Protein AF-A0A0C2GZW9-F1 (afdb_monomer_lite)

Radius of gyration: 16.88 Å; chains: 1; bounding box: 34×32×60 Å

Secondary structure (DSSP, 8-state):
---SPEEEEEEEE-S-SSS--HHHHHHHHHHHHHHHH-TTSEEEEEE--TTS-HHHHHHHHHHHH-----STTEEEEE-GGGGGG-GGG-SS-HHHHHHHHHHHHHHHHHHH--EEEEEE--------SSS--------

pLDDT: mean 80.5, std 19.0, range [27.45, 95.81]

Organism: NCBI:txid51022

Foldseek 3Di:
DQPDADPLEAEEEDQPCQPLDPLNLVVLVVQLVCCVVPVVGAYEYEYQPPVDDPVRSQVSNCVRNVRHHDPPRYYYDHFPLLVQLDQVVDPPPSVVSNVVSVVVRVVSVCVRHNYPHYHYSDDPPDPPDDPPPPPPPDD

InterPro domains:
  IPR031814 ALG11 mannosyltransferase, N-terminal [PF15924] (8-121)
  IPR038013 ALG11 mannosyltransferase [PTHR45919] (5-121)

Sequence (139 aa):
MALGRKQNVLAFFHPYCNAGGGGERVLWCALRTMQHKYPHLQYVIYSGDYEATKEQILLKAKQRFGITIDPRNVRFVFLRLRRLVEADIYPRFTLVAQTLGGLVLGFEALLKLNPSIFIDSGLPEAKWQPMFTTRLSLV

Structure (mmCIF, N/CA/C/O backbone):
data_AF-A0A0C2GZW9-F1
#
_entry.id   AF-A0A0C2GZW9-F1
#
loop_
_atom_site.group_PDB
_atom_site.id
_atom_site.type_symbol
_atom_site.label_atom_id
_atom_site.label_alt_id
_atom_site.label_comp_id
_atom_site.label_asym_id
_atom_site.label_entity_id
_atom_site.label_seq_id
_atom_site.pdbx_PDB_ins_code
_atom_site.Cartn_x
_atom_site.Cartn_y
_atom_site.Cartn_z
_atom_site.occupancy
_atom_site.B_iso_or_equiv
_atom_site.auth_seq_id
_atom_site.auth_comp_id
_atom_site.auth_asym_id
_atom_site.auth_atom_id
_atom_site.pdbx_PDB_model_num
ATOM 1 N N . MET A 1 1 ? 11.051 -12.174 12.699 1.00 44.56 1 MET A N 1
ATOM 2 C CA . MET A 1 1 ? 10.378 -13.480 12.539 1.00 44.56 1 MET A CA 1
ATOM 3 C C . MET A 1 1 ? 8.917 -13.316 12.957 1.00 44.56 1 MET A C 1
ATOM 5 O O . MET A 1 1 ? 8.644 -13.276 14.150 1.00 44.56 1 MET A O 1
ATOM 9 N N . ALA A 1 2 ? 7.977 -13.133 12.024 1.00 55.59 2 ALA A N 1
ATOM 10 C CA . ALA A 1 2 ? 6.546 -13.156 12.351 1.00 55.59 2 ALA A CA 1
ATOM 11 C C . ALA A 1 2 ? 6.021 -14.602 12.292 1.00 55.59 2 ALA A C 1
ATOM 13 O O . ALA A 1 2 ? 5.360 -14.994 11.339 1.00 55.59 2 ALA A O 1
ATOM 14 N N . LEU A 1 3 ? 6.351 -15.415 13.302 1.00 59.41 3 LEU A N 1
ATOM 15 C CA . LEU A 1 3 ? 5.988 -16.842 13.344 1.00 59.41 3 LEU A CA 1
ATOM 16 C C . LEU A 1 3 ? 4.537 -17.128 13.777 1.00 59.41 3 LEU A C 1
ATOM 18 O O . LEU A 1 3 ? 4.130 -18.282 13.800 1.00 59.41 3 LEU A O 1
ATOM 22 N N . GLY A 1 4 ? 3.749 -16.102 14.117 1.00 72.25 4 GLY A N 1
ATOM 23 C CA . GLY A 1 4 ? 2.372 -16.261 14.593 1.00 72.25 4 GLY A CA 1
ATOM 24 C C . GLY A 1 4 ? 1.384 -15.398 13.816 1.00 72.25 4 GLY A C 1
ATOM 25 O O . GLY A 1 4 ? 1.611 -14.195 13.655 1.00 72.25 4 GLY A O 1
ATOM 26 N N . ARG A 1 5 ? 0.279 -16.009 13.369 1.00 77.88 5 ARG A N 1
ATOM 27 C CA . ARG A 1 5 ? -0.858 -15.314 12.748 1.00 77.88 5 ARG A CA 1
ATOM 28 C C . ARG A 1 5 ? -1.427 -14.292 13.731 1.00 77.88 5 ARG A C 1
ATOM 30 O O . ARG A 1 5 ? -1.749 -14.623 14.871 1.00 77.88 5 ARG A O 1
ATOM 37 N N . LYS A 1 6 ? -1.537 -13.034 13.308 1.00 84.50 6 LYS A N 1
ATOM 38 C CA . LYS A 1 6 ? -2.122 -11.962 14.121 1.00 84.50 6 LYS A CA 1
ATOM 39 C C . LYS A 1 6 ? -3.636 -11.942 13.946 1.00 84.50 6 LYS A C 1
ATOM 41 O O . LYS A 1 6 ? -4.114 -11.730 12.833 1.00 84.50 6 LYS A O 1
ATOM 46 N N . GLN A 1 7 ? -4.375 -12.120 15.039 1.00 87.25 7 GLN A N 1
ATOM 47 C CA . GLN A 1 7 ? -5.840 -12.043 15.050 1.00 87.25 7 GLN A CA 1
ATOM 48 C C . GLN A 1 7 ? -6.318 -10.609 14.801 1.00 87.25 7 GLN A C 1
ATOM 50 O O . GLN A 1 7 ? -5.654 -9.658 15.210 1.00 87.25 7 GLN A O 1
ATOM 55 N N . ASN A 1 8 ? -7.469 -10.459 14.139 1.00 90.25 8 ASN A N 1
ATOM 56 C CA . ASN A 1 8 ? -8.106 -9.167 13.845 1.00 90.25 8 ASN A CA 1
ATOM 57 C C . ASN A 1 8 ? -7.252 -8.198 13.007 1.00 90.25 8 ASN A C 1
ATOM 59 O O . ASN A 1 8 ? -7.488 -6.991 13.023 1.00 90.25 8 ASN A O 1
ATOM 63 N N . VAL A 1 9 ? -6.264 -8.717 12.270 1.00 92.69 9 VAL A N 1
ATOM 64 C CA . VAL A 1 9 ? -5.433 -7.931 11.353 1.00 92.69 9 VAL A CA 1
ATOM 65 C C . VAL A 1 9 ? -5.792 -8.272 9.914 1.00 92.69 9 VAL A C 1
ATOM 67 O O . VAL A 1 9 ? -5.662 -9.426 9.499 1.00 92.69 9 VAL A O 1
ATOM 70 N N . LEU A 1 10 ? -6.191 -7.259 9.152 1.00 93.75 10 LEU A N 1
ATOM 71 C CA . LEU A 1 10 ? -6.399 -7.341 7.712 1.00 93.75 10 LEU A CA 1
ATOM 72 C C . LEU A 1 10 ? -5.304 -6.538 7.022 1.00 93.75 10 LEU A C 1
ATOM 74 O O . LEU A 1 10 ? -5.114 -5.362 7.325 1.00 93.75 10 LEU A O 1
ATOM 78 N N . ALA A 1 11 ? -4.578 -7.166 6.105 1.00 93.06 11 ALA A N 1
ATOM 79 C CA . ALA A 1 11 ? -3.523 -6.506 5.364 1.00 93.06 11 ALA A CA 1
ATOM 80 C C . ALA A 1 11 ? -3.859 -6.392 3.879 1.00 93.06 11 ALA A C 1
ATOM 82 O O . ALA A 1 11 ? -4.289 -7.361 3.258 1.00 93.06 11 ALA A O 1
ATOM 83 N N . PHE A 1 12 ? -3.603 -5.215 3.324 1.00 92.31 12 PHE A N 1
ATOM 84 C CA . PHE A 1 12 ? -3.596 -4.942 1.899 1.00 92.31 12 PHE A CA 1
ATOM 85 C C . PHE A 1 12 ? -2.158 -4.965 1.391 1.00 92.31 12 PHE A C 1
ATOM 87 O O . PHE A 1 12 ? -1.296 -4.250 1.910 1.00 92.31 12 PHE A O 1
ATOM 94 N N . PHE A 1 13 ? -1.895 -5.766 0.370 1.00 90.06 13 PHE A N 1
ATOM 95 C CA . PHE A 1 13 ? -0.637 -5.750 -0.356 1.00 90.06 13 PHE A CA 1
ATOM 96 C C . PHE A 1 13 ? -0.748 -4.761 -1.515 1.00 90.06 13 PHE A C 1
ATOM 98 O O . PHE A 1 13 ? -1.465 -5.007 -2.479 1.00 90.06 13 PHE A O 1
ATOM 105 N N . HIS A 1 14 ? -0.095 -3.603 -1.377 1.00 89.31 14 HIS A N 1
ATOM 106 C CA . HIS A 1 14 ? -0.136 -2.546 -2.385 1.00 89.31 14 HIS A CA 1
ATOM 107 C C . HIS A 1 14 ? 1.192 -1.769 -2.415 1.00 89.31 14 HIS A C 1
ATOM 109 O O . HIS A 1 14 ? 1.299 -0.683 -1.835 1.00 89.31 14 HIS A O 1
ATOM 115 N N . PRO A 1 15 ? 2.232 -2.315 -3.078 1.00 85.44 15 PRO A N 1
ATOM 116 C CA . PRO A 1 15 ? 3.594 -1.774 -3.030 1.00 85.44 15 PRO A CA 1
ATOM 117 C C . PRO A 1 15 ? 3.754 -0.339 -3.569 1.00 85.44 15 PRO A C 1
ATOM 119 O O . PRO A 1 15 ? 4.784 0.283 -3.308 1.00 85.44 15 PRO A O 1
ATOM 122 N N . TYR A 1 16 ? 2.752 0.177 -4.289 1.00 84.31 16 TYR A N 1
ATOM 123 C CA . TYR A 1 16 ? 2.718 1.510 -4.898 1.00 84.31 16 TYR A CA 1
ATOM 124 C C . TYR A 1 16 ? 1.468 2.263 -4.432 1.00 84.31 16 TYR A C 1
ATOM 126 O O . TYR A 1 16 ? 0.540 2.480 -5.202 1.00 84.31 16 TYR A O 1
ATOM 134 N N . CYS A 1 17 ? 1.404 2.618 -3.149 1.00 81.94 17 CYS A N 1
ATOM 135 C CA . CYS A 1 17 ? 0.230 3.282 -2.570 1.00 81.94 17 CYS A CA 1
ATOM 136 C C . CYS A 1 17 ? 0.307 4.812 -2.596 1.00 81.94 17 CYS A C 1
ATOM 138 O O . CYS A 1 17 ? -0.602 5.481 -2.105 1.00 81.94 17 CYS A O 1
ATOM 140 N N . ASN A 1 18 ? 1.383 5.356 -3.169 1.00 83.62 18 ASN A N 1
ATOM 141 C CA . ASN A 1 18 ? 1.658 6.784 -3.252 1.00 83.62 18 ASN A CA 1
ATOM 142 C C . ASN A 1 18 ? 1.854 7.297 -4.697 1.00 83.62 18 ASN A C 1
ATOM 144 O O . ASN A 1 18 ? 2.349 8.410 -4.877 1.00 83.62 18 ASN A O 1
ATOM 148 N N . ALA A 1 19 ? 1.503 6.548 -5.747 1.00 81.25 19 ALA A N 1
ATOM 149 C CA . ALA A 1 19 ? 1.692 6.971 -7.142 1.00 81.25 19 ALA A CA 1
ATOM 150 C C . ALA A 1 19 ? 0.520 7.814 -7.701 1.00 81.25 19 ALA A C 1
ATOM 152 O O . ALA A 1 19 ? 0.698 8.558 -8.664 1.00 81.25 19 ALA A O 1
ATOM 153 N N . GLY A 1 20 ? -0.657 7.787 -7.070 1.00 76.88 20 GLY A N 1
ATOM 154 C CA . GLY A 1 20 ? -1.868 8.502 -7.475 1.00 76.88 20 GLY A CA 1
ATOM 155 C C . GLY A 1 20 ? -2.680 7.818 -8.583 1.00 76.88 20 GLY A C 1
ATOM 156 O O . GLY A 1 20 ? -3.433 8.510 -9.277 1.00 76.88 20 GLY A O 1
ATOM 157 N N . GLY A 1 21 ? -2.513 6.503 -8.774 1.00 80.62 21 GLY A N 1
ATOM 158 C CA . GLY A 1 21 ? -3.162 5.708 -9.826 1.00 80.62 21 GLY A CA 1
ATOM 159 C C . GLY A 1 21 ? -4.593 5.235 -9.513 1.00 80.62 21 GLY A C 1
ATOM 160 O O . GLY A 1 21 ? -5.105 5.394 -8.408 1.00 80.62 21 GLY A O 1
ATOM 161 N N . GLY A 1 22 ? -5.258 4.612 -10.496 1.00 79.06 22 GLY A N 1
ATOM 162 C CA . GLY A 1 22 ? -6.632 4.104 -10.346 1.00 79.06 22 GLY A CA 1
ATOM 163 C C . GLY A 1 22 ? -6.774 2.976 -9.314 1.00 79.06 22 GLY A C 1
ATOM 164 O O . GLY A 1 22 ? -7.720 2.987 -8.527 1.00 79.06 22 GLY A O 1
ATOM 165 N N . GLY A 1 23 ? -5.808 2.050 -9.262 1.00 80.00 23 GLY A N 1
ATOM 166 C CA . GLY A 1 23 ? -5.784 0.958 -8.277 1.00 80.00 23 GLY A CA 1
ATOM 167 C C . GLY A 1 23 ? -5.712 1.454 -6.828 1.00 80.00 23 GLY A C 1
ATOM 168 O O . GLY A 1 23 ? -6.371 0.904 -5.946 1.00 80.00 23 GLY A O 1
ATOM 169 N N . GLU A 1 24 ? -5.020 2.569 -6.587 1.00 86.06 24 GLU A N 1
ATOM 170 C CA . GLU A 1 24 ? -4.966 3.194 -5.262 1.00 86.06 24 GLU A CA 1
ATOM 171 C C . GLU A 1 24 ? -6.333 3.713 -4.820 1.00 86.06 24 GLU A C 1
ATOM 173 O O . GLU A 1 24 ? -6.706 3.568 -3.659 1.00 86.06 24 GLU A O 1
ATOM 178 N N . ARG A 1 25 ? -7.136 4.277 -5.732 1.00 88.50 25 ARG A N 1
ATOM 179 C CA . ARG A 1 25 ? -8.498 4.719 -5.396 1.00 88.50 25 ARG A CA 1
ATOM 180 C C . ARG A 1 25 ? -9.345 3.554 -4.882 1.00 88.50 25 ARG A C 1
ATOM 182 O O . ARG A 1 25 ? -10.108 3.737 -3.932 1.00 88.50 25 ARG A O 1
ATOM 189 N N . VAL A 1 26 ? -9.198 2.375 -5.489 1.00 90.62 26 VAL A N 1
ATOM 190 C CA . VAL A 1 26 ? -9.883 1.148 -5.058 1.00 90.62 26 VAL A CA 1
ATOM 191 C C . VAL A 1 26 ? -9.407 0.736 -3.667 1.00 90.62 26 VAL A C 1
ATOM 193 O O . VAL A 1 26 ? -10.245 0.515 -2.794 1.00 90.62 26 VAL A O 1
ATOM 196 N N . LEU A 1 27 ? -8.090 0.729 -3.423 1.00 91.50 27 LEU A N 1
ATOM 197 C CA . LEU A 1 27 ? -7.512 0.468 -2.099 1.00 91.50 27 LEU A CA 1
ATOM 198 C C . LEU A 1 27 ? -8.108 1.393 -1.030 1.00 91.50 27 LEU A C 1
ATOM 200 O O . LEU A 1 27 ? -8.613 0.920 -0.012 1.00 91.50 27 LEU A O 1
ATOM 204 N N . TRP A 1 28 ? -8.075 2.708 -1.254 1.00 93.38 28 TRP A N 1
ATOM 205 C CA . TRP A 1 28 ? -8.538 3.689 -0.271 1.00 93.38 28 TRP A CA 1
ATOM 206 C C . TRP A 1 28 ? -10.047 3.597 -0.028 1.00 93.38 28 TRP A C 1
ATOM 208 O O . TRP A 1 28 ? -10.503 3.727 1.110 1.00 93.38 28 TRP A O 1
ATOM 218 N N . CYS A 1 29 ? -10.835 3.333 -1.072 1.00 93.56 29 CYS A N 1
ATOM 219 C CA . CYS A 1 29 ? -12.278 3.141 -0.952 1.00 93.56 29 CYS A CA 1
ATOM 220 C C . CYS A 1 29 ? -12.619 1.869 -0.160 1.00 93.56 29 CYS A C 1
ATOM 222 O O . CYS A 1 29 ? -13.450 1.914 0.754 1.00 93.56 29 CYS A O 1
ATOM 224 N N . ALA A 1 30 ? -11.933 0.760 -0.454 1.00 92.88 30 ALA A N 1
ATOM 225 C CA . ALA A 1 30 ? -12.086 -0.494 0.271 1.00 92.88 30 ALA A CA 1
ATOM 226 C C . ALA A 1 30 ? -11.705 -0.325 1.745 1.00 92.88 30 ALA A C 1
ATOM 228 O O . ALA A 1 30 ? -12.489 -0.675 2.625 1.00 92.88 30 ALA A O 1
ATOM 229 N N . LEU A 1 31 ? -10.553 0.289 2.025 1.00 94.25 31 LEU A N 1
ATOM 230 C CA . LEU A 1 31 ? -10.084 0.536 3.385 1.00 94.25 31 LEU A CA 1
ATOM 231 C C . LEU A 1 31 ? -11.069 1.392 4.186 1.00 94.25 31 LEU A C 1
ATOM 233 O O . LEU A 1 31 ? -11.424 1.018 5.300 1.00 94.25 31 LEU A O 1
ATOM 237 N N . ARG A 1 32 ? -11.559 2.502 3.618 1.00 95.56 32 ARG A N 1
ATOM 238 C CA . ARG A 1 32 ? -12.552 3.367 4.278 1.00 95.56 32 ARG A CA 1
ATOM 239 C C . ARG A 1 32 ? -13.833 2.607 4.614 1.00 95.56 32 ARG A C 1
ATOM 241 O O . ARG A 1 32 ? -14.365 2.736 5.714 1.00 95.56 32 ARG A O 1
ATOM 248 N N . THR A 1 33 ? -14.323 1.812 3.667 1.00 94.94 33 THR A N 1
ATOM 249 C CA . THR A 1 33 ? -15.543 1.015 3.845 1.00 94.94 33 THR A CA 1
ATOM 250 C C . THR A 1 33 ? -15.355 -0.036 4.935 1.00 94.94 33 THR A C 1
ATOM 252 O O . THR A 1 33 ? -16.215 -0.196 5.802 1.00 94.94 33 THR A O 1
ATOM 255 N N . MET A 1 34 ? -14.207 -0.715 4.939 1.00 93.50 34 MET A N 1
ATOM 256 C CA . MET A 1 34 ? -13.869 -1.703 5.959 1.00 93.50 34 MET A CA 1
ATOM 257 C C . MET A 1 34 ? -13.715 -1.057 7.336 1.00 93.50 34 MET A C 1
ATOM 259 O O . MET A 1 34 ? -14.304 -1.556 8.287 1.00 93.50 34 MET A O 1
ATOM 263 N N . GLN A 1 35 ? -13.028 0.085 7.451 1.00 94.69 35 GLN A N 1
ATOM 264 C CA . GLN A 1 35 ? -12.915 0.826 8.713 1.00 94.69 35 GLN A CA 1
ATOM 265 C C . GLN A 1 35 ? -14.286 1.170 9.306 1.00 94.69 35 GLN A C 1
ATOM 267 O O . GLN A 1 35 ? -14.473 1.040 10.513 1.00 94.69 35 GLN A O 1
ATOM 272 N N . HIS A 1 36 ? -15.248 1.562 8.467 1.00 94.31 36 HIS A N 1
ATOM 273 C CA . HIS A 1 36 ? -16.608 1.860 8.912 1.00 94.31 36 HIS A CA 1
ATOM 274 C C . HIS A 1 36 ? -17.375 0.600 9.345 1.00 94.31 36 HIS A C 1
ATOM 276 O O . HIS A 1 36 ? -18.081 0.614 10.349 1.00 94.31 36 HIS A O 1
ATOM 282 N N . LYS A 1 37 ? -17.245 -0.502 8.597 1.00 95.81 37 LYS A N 1
ATOM 283 C CA . LYS A 1 37 ? -17.982 -1.749 8.859 1.00 95.81 37 LYS A CA 1
ATOM 284 C C . LYS A 1 37 ? -17.389 -2.571 10.010 1.00 95.81 37 LYS A C 1
ATOM 286 O O . LYS A 1 37 ? -18.123 -3.219 10.748 1.00 95.81 37 LYS A O 1
ATOM 291 N N . TYR A 1 38 ? -16.069 -2.541 10.163 1.00 94.88 38 TYR A N 1
ATOM 292 C CA . TYR A 1 38 ? -15.308 -3.331 11.127 1.00 94.88 38 TYR A CA 1
ATOM 293 C C . TYR A 1 38 ? -14.255 -2.452 11.835 1.00 94.88 38 TYR A C 1
ATOM 295 O O . TYR A 1 38 ? -13.051 -2.603 11.604 1.00 94.88 38 TYR A O 1
ATOM 303 N N . PRO A 1 39 ? -14.676 -1.526 12.717 1.00 93.69 39 PRO A N 1
ATOM 304 C CA . PRO A 1 39 ? -13.768 -0.577 13.373 1.00 93.69 39 PRO A CA 1
ATOM 305 C C . PRO A 1 39 ? -12.801 -1.235 14.371 1.00 93.69 39 PRO A C 1
ATOM 307 O O . PRO A 1 39 ? -11.745 -0.678 14.665 1.00 93.69 39 PRO A O 1
ATOM 310 N N . HIS A 1 40 ? -13.143 -2.427 14.868 1.00 92.44 40 HIS A N 1
ATOM 311 C CA . HIS A 1 40 ? -12.338 -3.213 15.808 1.00 92.44 40 HIS A CA 1
ATOM 312 C C . HIS A 1 40 ? -11.133 -3.912 15.153 1.00 92.44 40 HIS A C 1
ATOM 314 O O . HIS A 1 40 ? -10.259 -4.413 15.861 1.00 92.44 40 HIS A O 1
ATOM 320 N N . LEU A 1 41 ? -11.087 -3.975 13.818 1.00 93.88 41 LEU A N 1
ATOM 321 C CA . LEU A 1 41 ? -9.970 -4.567 13.089 1.00 93.88 41 LEU A CA 1
ATOM 322 C C . LEU A 1 41 ? -8.812 -3.577 12.958 1.00 93.88 41 LEU A C 1
ATOM 324 O O . LEU A 1 41 ? -8.996 -2.362 12.884 1.00 93.88 41 LEU A O 1
ATOM 328 N N . GLN A 1 42 ? -7.605 -4.128 12.893 1.00 95.06 42 GLN A N 1
ATOM 329 C CA . GLN A 1 42 ? -6.391 -3.401 12.553 1.00 95.06 42 GLN A CA 1
ATOM 330 C C . GLN A 1 42 ? -6.089 -3.597 11.071 1.00 95.06 42 GLN A C 1
ATOM 332 O O . GLN A 1 42 ? -5.998 -4.726 10.585 1.00 95.06 42 GLN A O 1
ATOM 337 N N . TYR A 1 43 ? -5.896 -2.492 10.365 1.00 95.31 43 TYR A N 1
ATOM 338 C CA . TYR A 1 43 ? -5.599 -2.481 8.944 1.00 95.31 43 TYR A CA 1
ATOM 339 C C . TYR A 1 43 ? -4.117 -2.252 8.718 1.00 95.31 43 TYR A C 1
ATOM 341 O O . TYR A 1 43 ? -3.515 -1.331 9.273 1.00 95.31 43 TYR A O 1
ATOM 349 N N . VAL A 1 44 ? -3.522 -3.080 7.874 1.00 94.94 44 VAL A N 1
ATOM 350 C CA . VAL A 1 44 ? -2.128 -2.946 7.474 1.00 94.94 44 VAL A CA 1
ATOM 351 C C . VAL A 1 44 ? -2.050 -2.732 5.976 1.00 94.94 44 VAL A C 1
ATOM 353 O O . VAL A 1 44 ? -2.759 -3.376 5.217 1.00 94.94 44 VAL A O 1
ATOM 356 N N . ILE A 1 45 ? -1.183 -1.829 5.542 1.00 93.81 45 ILE A N 1
ATOM 357 C CA . ILE A 1 45 ? -0.856 -1.649 4.131 1.00 93.81 45 ILE A CA 1
ATOM 358 C C . ILE A 1 45 ? 0.621 -1.971 3.970 1.00 93.81 45 ILE A C 1
ATOM 360 O O . ILE A 1 45 ? 1.475 -1.306 4.565 1.00 93.81 45 ILE A O 1
ATOM 364 N N . TYR A 1 46 ? 0.926 -2.993 3.177 1.00 92.00 46 TYR A N 1
ATOM 365 C CA . TYR A 1 46 ? 2.287 -3.220 2.719 1.00 92.00 46 TYR A CA 1
ATOM 366 C C . TYR A 1 46 ? 2.575 -2.291 1.548 1.00 92.00 46 TYR A C 1
ATOM 368 O O . TYR A 1 46 ? 1.904 -2.377 0.523 1.00 92.00 46 TYR A O 1
ATOM 376 N N . SER A 1 47 ? 3.563 -1.418 1.704 1.00 90.94 47 SER A N 1
ATOM 377 C CA . SER A 1 47 ? 3.954 -0.416 0.707 1.00 90.94 47 SER A CA 1
ATOM 378 C C . SER A 1 47 ? 5.455 -0.488 0.455 1.00 90.94 47 SER A C 1
ATOM 380 O O . SER A 1 47 ? 6.196 -0.867 1.348 1.00 90.94 47 SER A O 1
ATOM 382 N N . GLY A 1 48 ? 5.944 -0.132 -0.727 1.00 88.25 48 GLY A N 1
ATOM 383 C CA . GLY A 1 48 ? 7.375 0.081 -0.958 1.00 88.25 48 GLY A CA 1
ATOM 384 C C . GLY A 1 48 ? 7.772 1.561 -0.999 1.00 88.25 48 GLY A C 1
ATOM 385 O O . GLY A 1 48 ? 8.908 1.869 -1.344 1.00 88.25 48 GLY A O 1
ATOM 386 N N . ASP A 1 49 ? 6.864 2.479 -0.654 1.00 85.19 49 ASP A N 1
ATOM 387 C CA . ASP A 1 49 ? 7.078 3.932 -0.681 1.00 85.19 49 ASP A CA 1
ATOM 388 C C . ASP A 1 49 ? 7.814 4.437 0.575 1.00 85.19 49 ASP A C 1
ATOM 390 O O . ASP A 1 49 ? 7.278 5.221 1.352 1.00 85.19 49 ASP A O 1
ATOM 394 N N . TYR A 1 50 ? 9.055 3.985 0.792 1.00 84.44 50 TYR A N 1
ATOM 395 C CA . TYR A 1 50 ? 9.873 4.352 1.968 1.00 84.44 50 TYR A CA 1
ATOM 396 C C . TYR A 1 50 ? 10.130 5.843 2.144 1.00 84.44 50 TYR A C 1
ATOM 398 O O . TYR A 1 50 ? 10.429 6.291 3.248 1.00 84.44 50 TYR A O 1
ATOM 406 N N . GLU A 1 51 ? 10.07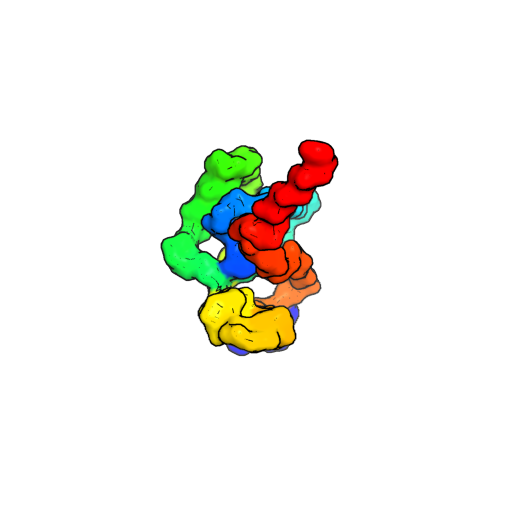0 6.589 1.050 1.00 85.69 51 GLU A N 1
ATOM 407 C CA . GLU A 1 51 ? 10.350 8.021 1.026 1.00 85.69 51 GLU A CA 1
ATOM 408 C C . GLU A 1 51 ? 9.170 8.848 1.553 1.00 85.69 51 GLU A C 1
ATOM 410 O O . GLU A 1 51 ? 9.314 10.049 1.769 1.00 85.69 51 GLU A O 1
ATOM 415 N N . ALA A 1 52 ? 8.007 8.221 1.769 1.00 87.81 52 ALA A N 1
ATOM 416 C CA . ALA A 1 52 ? 6.802 8.882 2.239 1.00 87.81 52 ALA A CA 1
ATOM 417 C C . ALA A 1 52 ? 6.402 8.402 3.638 1.00 87.81 52 ALA A C 1
ATOM 419 O O . ALA A 1 52 ? 6.321 7.205 3.925 1.00 87.81 52 ALA A O 1
ATOM 420 N N . THR A 1 53 ? 6.084 9.349 4.518 1.00 91.69 53 THR A N 1
ATOM 421 C CA . THR A 1 53 ? 5.514 9.032 5.827 1.00 91.69 53 THR A CA 1
ATOM 422 C C . THR A 1 53 ? 4.059 8.590 5.691 1.00 91.69 53 THR A C 1
ATOM 424 O O . THR A 1 53 ? 3.362 8.915 4.726 1.00 91.69 53 THR A O 1
ATOM 427 N N . LYS A 1 54 ? 3.563 7.873 6.705 1.00 92.06 54 LYS A N 1
ATOM 428 C CA . LYS A 1 54 ? 2.150 7.482 6.804 1.00 92.06 54 LYS A CA 1
ATOM 429 C C . LYS A 1 54 ? 1.227 8.687 6.598 1.00 92.06 54 LYS A C 1
ATOM 431 O O . LYS A 1 54 ? 0.257 8.607 5.851 1.00 92.06 54 LYS A O 1
ATOM 436 N N . GLU A 1 55 ? 1.530 9.802 7.246 1.00 92.75 55 GLU A N 1
ATOM 437 C CA . GLU A 1 55 ? 0.722 11.018 7.224 1.00 92.75 55 GLU A CA 1
ATOM 438 C C . GLU A 1 55 ? 0.700 11.633 5.824 1.00 92.75 55 GLU A C 1
ATOM 440 O O . GLU A 1 55 ? -0.362 12.037 5.354 1.00 92.75 55 GLU A O 1
ATOM 445 N N . GLN A 1 56 ? 1.842 11.640 5.130 1.00 92.69 56 GLN A N 1
ATOM 446 C CA . GLN A 1 56 ? 1.942 12.113 3.749 1.00 92.69 56 GLN A CA 1
ATOM 447 C C . GLN A 1 56 ? 1.104 11.256 2.795 1.00 92.69 56 GLN A C 1
ATOM 449 O O . GLN A 1 56 ? 0.367 11.804 1.976 1.00 92.69 56 GLN A O 1
ATOM 454 N N . ILE A 1 57 ? 1.157 9.927 2.931 1.00 92.06 57 ILE A N 1
ATOM 455 C CA . ILE A 1 57 ? 0.376 9.004 2.093 1.00 92.06 57 ILE A CA 1
ATOM 456 C C . ILE A 1 57 ? -1.128 9.217 2.319 1.00 92.06 57 ILE A C 1
ATOM 458 O O . ILE A 1 57 ? -1.891 9.369 1.363 1.00 92.06 57 ILE A O 1
ATOM 462 N N . LEU A 1 58 ? -1.565 9.291 3.580 1.00 93.81 58 LEU A N 1
ATOM 463 C CA . LEU A 1 58 ? -2.974 9.523 3.915 1.00 93.81 58 LEU A CA 1
ATOM 464 C C . LEU A 1 58 ? -3.455 10.909 3.457 1.00 93.81 58 LEU A C 1
ATOM 466 O O . LEU A 1 58 ? -4.576 11.045 2.960 1.00 93.81 58 LEU A O 1
ATOM 470 N N . LEU A 1 59 ? -2.611 11.938 3.578 1.00 93.38 59 LEU A N 1
ATOM 471 C CA . LEU A 1 59 ? -2.911 13.276 3.077 1.00 93.38 59 LEU A CA 1
ATOM 472 C C . LEU A 1 59 ? -3.067 13.272 1.554 1.00 93.38 59 LEU A C 1
ATOM 474 O O . LEU A 1 59 ? -4.021 13.858 1.040 1.00 93.38 59 LEU A O 1
ATOM 478 N N . LYS A 1 60 ? -2.187 12.571 0.832 1.00 92.12 60 LYS A N 1
ATOM 479 C CA . LYS A 1 60 ? -2.274 12.443 -0.624 1.00 92.12 60 LYS A CA 1
ATOM 480 C C . LYS A 1 60 ? -3.540 11.706 -1.049 1.00 92.12 60 LYS A C 1
ATOM 482 O O . LYS A 1 60 ? -4.209 12.156 -1.975 1.00 92.12 60 LYS A O 1
ATOM 487 N N . ALA A 1 61 ? -3.931 10.644 -0.343 1.00 92.62 61 ALA A N 1
ATOM 488 C CA . ALA A 1 61 ? -5.196 9.948 -0.585 1.00 92.62 61 ALA A CA 1
ATOM 489 C C . ALA A 1 61 ? -6.408 10.886 -0.428 1.00 92.62 61 ALA A C 1
ATOM 491 O O . ALA A 1 61 ? -7.310 10.898 -1.273 1.00 92.62 61 ALA A O 1
ATOM 492 N N . LYS A 1 62 ? -6.394 11.743 0.602 1.00 93.88 62 LYS A N 1
ATOM 493 C CA . LYS A 1 62 ? -7.420 12.771 0.814 1.00 93.88 62 LYS A CA 1
ATOM 494 C C . LYS A 1 62 ? -7.431 13.810 -0.307 1.00 93.88 62 LYS A C 1
ATOM 496 O O . LYS A 1 62 ? -8.497 14.099 -0.839 1.00 93.88 62 LYS A O 1
ATOM 501 N N . GLN A 1 63 ? -6.274 14.352 -0.679 1.00 93.44 63 GLN A N 1
ATOM 502 C CA . GLN A 1 63 ? -6.158 15.387 -1.713 1.00 93.44 63 GLN A CA 1
ATOM 503 C C . GLN A 1 63 ? -6.512 14.866 -3.110 1.00 93.44 63 GLN A C 1
ATOM 505 O O . GLN A 1 63 ? -7.162 15.563 -3.881 1.00 93.44 63 GLN A O 1
ATOM 510 N N . ARG A 1 64 ? -6.095 13.640 -3.442 1.00 92.19 64 ARG A N 1
ATOM 511 C CA . ARG A 1 64 ? -6.258 13.062 -4.780 1.00 92.19 64 ARG A CA 1
ATOM 512 C C . ARG A 1 64 ? -7.641 12.461 -5.005 1.00 92.19 64 ARG A C 1
ATOM 514 O O . ARG A 1 64 ? -8.166 12.563 -6.109 1.00 92.19 64 ARG A O 1
ATOM 521 N N . PHE A 1 65 ? -8.212 11.820 -3.985 1.00 92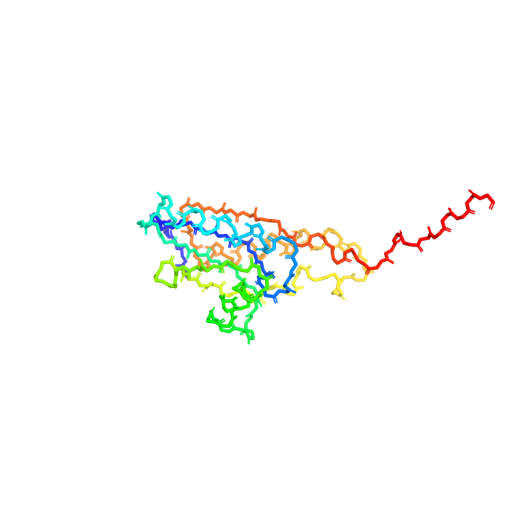.31 65 PHE A N 1
ATOM 522 C CA . PHE A 1 65 ? -9.441 11.034 -4.126 1.00 92.31 65 PHE A CA 1
ATOM 523 C C . PHE A 1 65 ? -10.596 11.513 -3.238 1.00 92.31 65 PHE A C 1
ATOM 525 O O . PHE A 1 65 ? -11.695 10.975 -3.345 1.00 92.31 65 PHE A O 1
ATOM 532 N N . GLY A 1 66 ? -10.378 12.485 -2.344 1.00 92.75 66 GLY A N 1
ATOM 533 C CA . GLY A 1 66 ? -11.398 12.934 -1.386 1.00 92.75 66 GLY A CA 1
ATOM 534 C C . GLY A 1 66 ? -11.711 11.903 -0.294 1.00 92.75 66 GLY A C 1
ATOM 535 O O . GLY A 1 66 ? -12.749 11.978 0.366 1.00 92.75 66 GLY A O 1
ATOM 536 N N . ILE A 1 67 ? -10.841 10.906 -0.099 1.00 93.12 67 ILE A N 1
ATOM 537 C CA . ILE A 1 67 ? -11.061 9.800 0.839 1.00 93.12 67 ILE A CA 1
ATOM 538 C C . ILE A 1 67 ? -10.278 10.076 2.121 1.00 93.12 67 ILE A C 1
ATOM 540 O O . ILE A 1 67 ? -9.058 10.189 2.104 1.00 93.12 67 ILE A O 1
ATOM 544 N N . THR A 1 68 ? -10.990 10.181 3.243 1.00 93.88 68 THR A N 1
ATOM 545 C CA . THR A 1 68 ? -10.383 10.331 4.573 1.00 93.88 68 THR A CA 1
ATOM 546 C C . THR A 1 68 ? -10.388 8.982 5.284 1.00 93.88 68 THR A C 1
ATOM 548 O O . THR A 1 68 ? -11.422 8.316 5.324 1.00 93.88 68 THR A O 1
ATOM 551 N N . ILE A 1 69 ? -9.230 8.596 5.816 1.00 94.56 69 ILE A N 1
ATOM 552 C CA . ILE A 1 69 ? -8.972 7.328 6.508 1.00 94.56 69 ILE A CA 1
ATOM 553 C C . ILE A 1 69 ? -8.675 7.640 7.972 1.00 94.56 69 ILE A C 1
ATOM 555 O O . ILE A 1 69 ? -7.954 8.600 8.253 1.00 94.56 69 ILE A O 1
ATOM 559 N N . ASP A 1 70 ? -9.204 6.840 8.899 1.00 92.94 70 ASP A N 1
ATOM 560 C CA . ASP A 1 70 ? -8.873 6.986 10.319 1.00 92.94 70 ASP A CA 1
ATOM 561 C C . ASP A 1 70 ? -7.419 6.529 10.556 1.00 92.94 70 ASP A C 1
ATOM 563 O O . ASP A 1 70 ? -7.089 5.370 10.280 1.00 92.94 70 ASP A O 1
ATOM 567 N N . PRO A 1 71 ? -6.519 7.400 11.052 1.00 92.44 71 PRO A N 1
ATOM 568 C CA . PRO A 1 71 ? -5.135 7.030 11.306 1.00 92.44 71 PRO A CA 1
ATOM 569 C C . PRO A 1 71 ? -4.965 6.064 12.491 1.00 92.44 71 PRO A C 1
ATOM 571 O O . PRO A 1 71 ? -3.885 5.487 12.624 1.00 92.44 71 PRO A O 1
ATOM 574 N N . ARG A 1 72 ? -5.963 5.874 13.363 1.00 92.62 72 ARG A N 1
ATOM 575 C CA . ARG A 1 72 ? -5.821 5.115 14.621 1.00 92.62 72 ARG A CA 1
ATOM 576 C C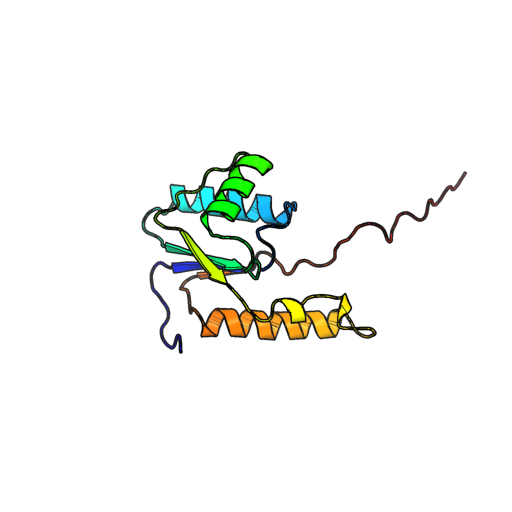 . ARG A 1 72 ? -5.666 3.612 14.414 1.00 92.62 72 ARG A C 1
ATOM 578 O O . ARG A 1 72 ? -4.881 2.986 15.117 1.00 92.62 72 ARG A O 1
ATOM 585 N N . ASN A 1 73 ? -6.389 3.039 13.456 1.00 93.12 73 ASN A N 1
ATOM 586 C CA . ASN A 1 73 ? -6.407 1.597 13.187 1.00 93.12 73 ASN A CA 1
ATOM 587 C C . ASN A 1 73 ? -5.781 1.232 11.831 1.00 93.12 73 ASN A C 1
ATOM 589 O O . ASN A 1 73 ? -6.031 0.144 11.321 1.00 93.12 73 ASN A O 1
ATOM 593 N N . VAL A 1 74 ? -4.962 2.117 11.249 1.00 94.81 74 VAL A N 1
ATOM 594 C CA . VAL A 1 74 ? -4.192 1.844 10.026 1.00 94.81 74 VAL A CA 1
ATOM 595 C C . VAL A 1 74 ? -2.689 1.919 10.292 1.00 94.81 74 VAL A C 1
ATOM 597 O O . VAL A 1 74 ? -2.189 2.853 10.929 1.00 94.81 74 VAL A O 1
ATOM 600 N N . ARG A 1 75 ? -1.932 0.955 9.774 1.00 94.44 75 ARG A N 1
ATOM 601 C CA . ARG A 1 75 ? -0.473 0.891 9.889 1.00 94.44 75 ARG A CA 1
ATOM 602 C C . ARG A 1 75 ? 0.164 0.575 8.541 1.00 94.44 75 ARG A C 1
ATOM 604 O O . ARG A 1 75 ? -0.345 -0.239 7.783 1.00 94.44 75 ARG A O 1
ATOM 611 N N . PHE A 1 76 ? 1.317 1.177 8.277 1.00 93.88 76 PHE A N 1
ATOM 612 C CA . PHE A 1 76 ? 2.113 0.880 7.090 1.00 93.88 76 PHE A CA 1
ATOM 613 C C . PHE A 1 76 ? 3.271 -0.049 7.452 1.00 93.88 76 PHE A C 1
ATOM 615 O O . PHE A 1 76 ? 3.923 0.123 8.486 1.00 93.88 76 PHE A O 1
ATOM 622 N N . VAL A 1 77 ? 3.508 -1.048 6.606 1.00 92.88 77 VAL A N 1
ATOM 623 C CA . VAL A 1 77 ? 4.681 -1.922 6.659 1.00 92.88 77 VAL A CA 1
ATOM 624 C C . VAL A 1 77 ? 5.434 -1.743 5.354 1.00 92.88 77 VAL A C 1
ATOM 626 O O . VAL A 1 77 ? 4.970 -2.161 4.297 1.00 92.88 77 VAL A O 1
ATOM 629 N N . PHE A 1 78 ? 6.601 -1.113 5.427 1.00 91.94 78 PHE A N 1
ATOM 630 C CA . PHE A 1 78 ? 7.369 -0.826 4.225 1.00 91.94 78 PHE A CA 1
ATOM 631 C C . PHE A 1 78 ? 8.169 -2.063 3.757 1.00 91.94 78 PHE A C 1
ATOM 633 O O . PHE A 1 78 ? 8.745 -2.763 4.596 1.00 91.94 78 PHE A O 1
ATOM 640 N N . LEU A 1 79 ? 8.193 -2.365 2.450 1.00 89.56 79 LEU A N 1
ATOM 641 C CA . LEU A 1 79 ? 8.782 -3.550 1.788 1.00 89.56 79 LEU A CA 1
ATOM 642 C C . LEU A 1 79 ? 10.003 -3.199 0.934 1.00 89.56 79 LEU A C 1
ATOM 644 O O . LEU A 1 79 ? 9.891 -2.391 0.023 1.00 89.56 79 LEU A O 1
ATOM 648 N N . ARG A 1 80 ? 11.185 -3.754 1.250 1.00 86.19 80 ARG A N 1
ATOM 649 C CA . ARG A 1 80 ? 12.497 -3.305 0.729 1.00 86.19 80 ARG A CA 1
ATOM 650 C C . ARG A 1 80 ? 12.705 -3.768 -0.698 1.00 86.19 80 ARG A C 1
ATOM 652 O O . ARG A 1 80 ? 13.370 -3.089 -1.470 1.00 86.19 80 ARG A O 1
ATOM 659 N N . LEU A 1 81 ? 12.124 -4.908 -1.041 1.00 82.88 81 LEU A N 1
ATOM 660 C CA . LEU A 1 81 ? 12.361 -5.576 -2.305 1.00 82.88 81 LEU A CA 1
ATOM 661 C C . LEU A 1 81 ? 11.407 -5.106 -3.412 1.00 82.88 81 LEU A C 1
ATOM 663 O O . LEU A 1 81 ? 11.297 -5.795 -4.421 1.00 82.88 81 LEU A O 1
ATOM 667 N N . ARG A 1 82 ? 10.747 -3.935 -3.274 1.00 83.81 82 ARG A N 1
ATOM 668 C CA . ARG A 1 82 ? 9.859 -3.374 -4.319 1.00 83.81 82 ARG A CA 1
ATOM 669 C C . ARG A 1 82 ? 10.540 -3.350 -5.687 1.00 83.81 82 ARG A C 1
ATOM 671 O O . ARG A 1 82 ? 9.901 -3.631 -6.689 1.00 83.81 82 ARG A O 1
ATOM 678 N N . ARG A 1 83 ? 11.849 -3.093 -5.725 1.00 80.88 83 ARG A N 1
ATOM 679 C CA . ARG A 1 83 ? 12.624 -3.081 -6.968 1.00 80.88 83 ARG A CA 1
ATOM 680 C C . ARG A 1 83 ? 12.469 -4.363 -7.796 1.00 80.88 83 ARG A C 1
ATOM 682 O O . ARG A 1 83 ? 12.437 -4.285 -9.011 1.00 80.88 83 ARG A O 1
ATOM 689 N N . LEU A 1 84 ? 12.318 -5.534 -7.169 1.00 79.94 84 LEU A N 1
ATOM 690 C CA . LEU A 1 84 ? 12.214 -6.818 -7.883 1.00 79.94 84 LEU A CA 1
ATOM 691 C C . LEU A 1 84 ? 10.965 -6.940 -8.766 1.00 79.94 84 LEU A C 1
ATOM 693 O O . LEU A 1 84 ? 10.909 -7.825 -9.612 1.00 79.94 84 LEU A O 1
ATOM 697 N N . VAL A 1 85 ? 9.960 -6.085 -8.573 1.00 80.06 85 VAL A N 1
ATOM 698 C CA . VAL A 1 85 ? 8.767 -6.049 -9.433 1.00 80.06 85 VAL A CA 1
ATOM 699 C C . VAL A 1 85 ? 8.833 -4.934 -10.484 1.00 80.06 85 VAL A C 1
ATOM 701 O O . VAL A 1 85 ? 7.932 -4.810 -11.314 1.00 80.06 85 VAL A O 1
ATOM 704 N N . GLU A 1 86 ? 9.908 -4.141 -10.508 1.00 79.06 86 GLU A N 1
ATOM 705 C CA . GLU A 1 86 ? 10.124 -3.078 -11.490 1.00 79.06 86 GLU A CA 1
ATOM 706 C C . GLU A 1 86 ? 10.693 -3.663 -12.799 1.00 79.06 86 GLU A C 1
ATOM 708 O O . GLU A 1 86 ? 11.617 -4.477 -12.809 1.00 79.06 86 GLU A O 1
ATOM 713 N N . ALA A 1 87 ? 10.082 -3.293 -13.930 1.00 72.44 87 ALA A N 1
ATOM 714 C CA . ALA A 1 87 ? 10.392 -3.869 -15.243 1.00 72.44 87 ALA A CA 1
ATOM 715 C C . ALA A 1 87 ? 11.792 -3.500 -15.764 1.00 72.44 87 ALA A C 1
ATOM 717 O O . ALA A 1 87 ? 12.369 -4.229 -16.569 1.00 72.44 87 ALA A O 1
ATOM 718 N N . ASP A 1 88 ? 12.329 -2.368 -15.316 1.00 75.31 88 ASP A N 1
ATOM 719 C CA . ASP A 1 88 ? 13.594 -1.776 -15.759 1.00 75.31 88 ASP A CA 1
ATOM 720 C C . ASP A 1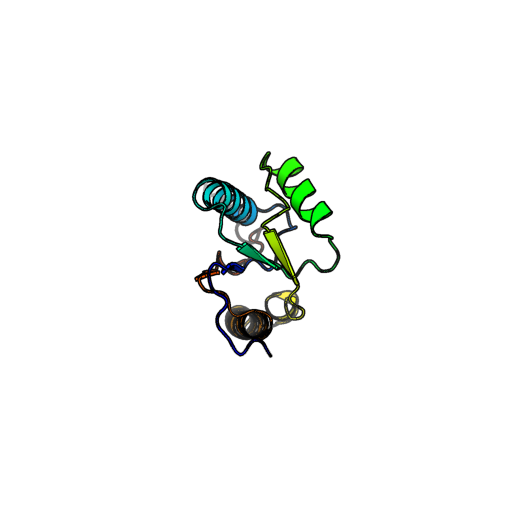 88 ? 14.830 -2.600 -15.367 1.00 75.31 88 ASP A C 1
ATOM 722 O O . ASP A 1 88 ? 15.889 -2.438 -15.969 1.00 75.31 88 ASP A O 1
ATOM 726 N N . ILE A 1 89 ? 14.698 -3.525 -14.413 1.00 78.00 89 ILE A N 1
ATOM 727 C CA . ILE A 1 89 ? 15.779 -4.438 -14.010 1.00 78.00 89 ILE A CA 1
ATOM 728 C C . ILE A 1 89 ? 15.943 -5.604 -14.999 1.00 78.00 89 ILE A C 1
ATOM 730 O O . ILE A 1 89 ? 17.005 -6.227 -15.053 1.00 78.00 89 ILE A O 1
ATOM 734 N N . TYR A 1 90 ? 14.919 -5.909 -15.801 1.00 77.50 90 TYR A N 1
ATOM 735 C CA . TYR A 1 90 ? 14.880 -7.120 -16.620 1.00 77.50 90 TYR A CA 1
ATOM 736 C C . TYR A 1 90 ? 14.898 -6.797 -18.121 1.00 77.50 90 TYR A C 1
ATOM 738 O O . TYR A 1 90 ? 13.845 -6.517 -18.698 1.00 77.50 90 TYR A O 1
ATOM 746 N N . PRO A 1 91 ? 16.063 -6.899 -18.798 1.00 73.75 91 PRO A N 1
ATOM 747 C CA . PRO A 1 91 ? 16.179 -6.599 -20.229 1.00 73.75 91 PRO A CA 1
ATOM 748 C C . PRO A 1 91 ? 15.511 -7.647 -21.137 1.00 73.75 91 PRO A C 1
ATOM 750 O O . PRO A 1 91 ? 15.267 -7.380 -22.311 1.00 73.75 91 PRO A O 1
ATOM 753 N N . ARG A 1 92 ? 15.243 -8.857 -20.625 1.00 83.62 92 ARG A N 1
ATOM 754 C CA . ARG A 1 92 ? 14.534 -9.956 -21.305 1.00 83.62 92 ARG A CA 1
ATOM 755 C C . ARG A 1 92 ? 13.714 -10.739 -20.275 1.00 83.62 92 ARG A C 1
ATOM 757 O O . ARG A 1 92 ? 14.066 -10.742 -19.099 1.00 83.62 92 ARG A O 1
ATOM 764 N N . PHE A 1 93 ? 12.653 -11.421 -20.717 1.00 83.44 93 PHE A N 1
ATOM 765 C CA . PHE A 1 93 ? 11.763 -12.238 -19.866 1.00 83.44 93 PHE A CA 1
ATOM 766 C C . PHE A 1 93 ? 11.132 -11.484 -18.680 1.00 83.44 93 PHE A C 1
ATOM 768 O O . PHE A 1 93 ? 10.860 -12.068 -17.631 1.00 83.44 93 PHE A O 1
ATOM 775 N N . THR A 1 94 ? 10.862 -10.190 -18.865 1.00 83.31 94 THR A N 1
ATOM 776 C CA . THR A 1 94 ? 10.375 -9.266 -17.832 1.00 83.31 94 THR A CA 1
ATOM 777 C C . THR A 1 94 ? 9.158 -9.798 -17.078 1.00 83.31 94 THR A C 1
ATOM 779 O O . THR A 1 94 ? 9.152 -9.757 -15.856 1.00 83.31 94 THR A O 1
ATOM 782 N N . LEU A 1 95 ? 8.172 -10.381 -17.767 1.00 81.94 95 LEU A N 1
ATOM 783 C CA . LEU A 1 95 ? 6.950 -10.884 -17.127 1.00 81.94 95 LEU A CA 1
ATOM 784 C C . LEU A 1 95 ? 7.220 -12.041 -16.146 1.00 81.94 95 LEU A C 1
ATOM 786 O O . LEU A 1 95 ? 6.709 -12.049 -15.027 1.00 81.94 95 LEU A O 1
ATOM 790 N N . VAL A 1 96 ? 8.061 -13.003 -16.542 1.00 85.31 96 VAL A N 1
ATOM 791 C CA . VAL A 1 96 ? 8.442 -14.139 -15.683 1.00 85.31 96 VAL A CA 1
ATOM 792 C C . VAL A 1 96 ? 9.233 -13.635 -14.480 1.00 85.31 96 VAL A C 1
ATOM 794 O O . VAL A 1 96 ? 8.969 -14.025 -13.344 1.00 85.31 96 VAL A O 1
ATOM 797 N N . ALA A 1 97 ? 10.174 -12.725 -14.722 1.00 83.62 97 ALA A N 1
ATOM 798 C CA . ALA A 1 97 ? 11.006 -12.163 -13.675 1.00 83.62 97 ALA A CA 1
ATOM 799 C C . ALA A 1 97 ? 10.198 -11.323 -12.670 1.00 83.62 97 ALA A C 1
ATOM 801 O O . ALA A 1 97 ? 10.373 -11.490 -11.466 1.00 83.62 97 ALA A O 1
ATOM 802 N N . GLN A 1 98 ? 9.248 -10.509 -13.137 1.00 83.00 98 GLN A N 1
ATOM 803 C CA . GLN A 1 98 ? 8.324 -9.759 -12.281 1.00 83.00 98 GLN A CA 1
ATOM 804 C C . GLN A 1 98 ? 7.396 -10.673 -11.482 1.00 83.00 98 GLN A C 1
ATOM 806 O O . GLN A 1 98 ? 7.125 -10.392 -10.317 1.00 83.00 98 GLN A O 1
ATOM 811 N N . THR A 1 99 ? 6.950 -11.788 -12.069 1.00 84.06 99 THR A N 1
ATOM 812 C CA . THR A 1 99 ? 6.146 -12.792 -11.355 1.00 84.06 99 THR A CA 1
ATOM 813 C C . THR A 1 99 ? 6.940 -13.382 -10.187 1.00 84.06 99 THR A C 1
ATOM 815 O O . THR A 1 99 ? 6.457 -13.420 -9.056 1.00 84.06 99 THR A O 1
ATOM 818 N N . LEU A 1 100 ? 8.196 -13.774 -10.426 1.00 85.56 100 LEU A N 1
ATOM 819 C CA . LEU A 1 100 ? 9.098 -14.263 -9.378 1.00 85.56 100 LEU A CA 1
ATOM 820 C C . LEU A 1 100 ? 9.409 -13.178 -8.337 1.00 85.56 100 LEU A C 1
ATOM 822 O O . LEU A 1 100 ? 9.376 -13.447 -7.136 1.00 85.56 100 LEU A O 1
ATOM 826 N N . GLY A 1 101 ? 9.653 -11.943 -8.777 1.00 85.44 101 GLY A N 1
ATOM 827 C CA . GLY A 1 101 ? 9.845 -10.788 -7.903 1.00 85.44 101 GLY A CA 1
ATOM 828 C C . GLY A 1 101 ? 8.637 -10.530 -7.003 1.00 85.44 101 GLY A C 1
ATOM 829 O O . GLY A 1 101 ? 8.804 -10.255 -5.816 1.00 85.44 101 GLY A O 1
ATOM 830 N N . GLY A 1 102 ? 7.423 -10.706 -7.530 1.00 84.50 102 GLY A N 1
ATOM 831 C CA . GLY A 1 102 ? 6.173 -10.604 -6.783 1.00 84.50 102 GLY A CA 1
ATOM 832 C C . GLY A 1 102 ? 6.062 -11.655 -5.683 1.00 84.50 102 GLY A C 1
ATOM 833 O O . GLY A 1 102 ? 5.709 -11.317 -4.555 1.00 84.50 102 GLY A O 1
ATOM 834 N N . LEU A 1 103 ? 6.451 -12.904 -5.965 1.00 86.06 103 LEU A N 1
ATOM 835 C CA . LEU A 1 103 ? 6.495 -13.970 -4.957 1.00 86.06 103 LEU A CA 1
ATOM 836 C C . LEU A 1 103 ? 7.496 -13.655 -3.841 1.00 86.06 103 LEU A C 1
ATOM 838 O O . LEU A 1 103 ? 7.169 -13.795 -2.662 1.00 86.06 103 LEU A O 1
ATOM 842 N N . VAL A 1 104 ? 8.694 -13.182 -4.194 1.00 87.94 104 VAL A N 1
ATOM 843 C CA . VAL A 1 104 ? 9.716 -12.782 -3.214 1.00 87.94 104 VAL A CA 1
ATOM 844 C C . VAL A 1 104 ? 9.223 -11.614 -2.355 1.00 87.94 104 VAL A C 1
ATOM 846 O O . VAL A 1 104 ? 9.399 -11.623 -1.136 1.00 87.94 104 VAL A O 1
ATOM 849 N N . LEU A 1 105 ? 8.558 -10.632 -2.963 1.00 88.25 105 LEU A N 1
ATOM 850 C CA . LEU A 1 105 ? 8.009 -9.469 -2.269 1.00 88.25 105 LEU A CA 1
ATOM 851 C C . LEU A 1 105 ? 6.839 -9.842 -1.344 1.00 88.25 105 LEU A C 1
ATOM 853 O O . LEU A 1 105 ? 6.757 -9.356 -0.214 1.00 88.25 105 LEU A O 1
ATOM 857 N N . GLY A 1 106 ? 5.959 -10.741 -1.788 1.00 86.25 106 GLY A N 1
ATOM 858 C CA . GLY A 1 106 ? 4.890 -11.308 -0.967 1.00 86.25 106 GLY A CA 1
ATOM 859 C C . GLY A 1 106 ? 5.445 -12.103 0.216 1.00 86.25 106 GLY A C 1
ATOM 860 O O . GLY A 1 106 ? 4.977 -11.956 1.345 1.00 86.25 106 GLY A O 1
ATOM 861 N N . PHE A 1 107 ? 6.512 -12.873 -0.003 1.00 87.56 107 PHE A N 1
ATOM 862 C CA . PHE A 1 107 ? 7.201 -13.586 1.068 1.00 87.56 107 PHE A CA 1
ATOM 863 C C . PHE A 1 107 ? 7.852 -12.623 2.072 1.00 87.56 107 PHE A C 1
ATOM 865 O O . PHE A 1 107 ? 7.708 -12.811 3.280 1.00 87.56 107 PHE A O 1
ATOM 872 N N . GLU A 1 108 ? 8.483 -11.535 1.608 1.00 89.06 108 GLU A N 1
ATOM 873 C CA . GLU A 1 108 ? 8.980 -10.461 2.481 1.00 89.06 108 GLU A CA 1
ATOM 874 C C . GLU A 1 108 ? 7.850 -9.882 3.351 1.00 89.06 108 GLU A C 1
ATOM 876 O O . GLU A 1 108 ? 8.032 -9.680 4.557 1.00 89.06 108 GLU A O 1
ATOM 881 N N . ALA A 1 109 ? 6.674 -9.644 2.764 1.00 88.25 109 ALA A N 1
ATOM 882 C CA . ALA A 1 109 ? 5.513 -9.120 3.475 1.00 88.25 109 ALA A CA 1
ATOM 883 C C . ALA A 1 109 ? 5.036 -10.068 4.586 1.00 88.25 109 ALA A C 1
ATOM 885 O O . ALA A 1 109 ? 4.867 -9.629 5.729 1.00 88.25 109 ALA A O 1
ATOM 886 N N . LEU A 1 110 ? 4.898 -11.363 4.281 1.00 86.56 110 LEU A N 1
ATOM 887 C CA . LEU A 1 110 ? 4.478 -12.392 5.239 1.00 86.56 110 LEU A CA 1
ATOM 888 C C . LEU A 1 110 ? 5.497 -12.588 6.370 1.00 86.56 110 LEU A C 1
ATOM 890 O O . LEU A 1 110 ? 5.120 -12.732 7.535 1.00 86.56 110 LEU A O 1
ATOM 894 N N . LEU A 1 111 ? 6.795 -12.538 6.056 1.00 86.94 111 LEU A N 1
ATOM 895 C CA . LEU A 1 111 ? 7.857 -12.640 7.060 1.00 86.94 111 LEU A CA 1
ATOM 896 C C . LEU A 1 111 ? 7.885 -11.444 8.023 1.00 86.94 111 LEU A C 1
ATOM 898 O O . LEU A 1 111 ? 8.248 -11.608 9.197 1.00 86.94 111 LEU A O 1
ATOM 902 N N . LYS A 1 112 ? 7.523 -10.247 7.541 1.00 88.75 112 LYS A N 1
ATOM 903 C CA . LYS A 1 112 ? 7.428 -9.029 8.361 1.00 88.75 112 LYS A CA 1
ATOM 904 C C . LYS A 1 112 ? 6.191 -9.023 9.243 1.00 88.75 112 LYS A C 1
ATOM 906 O O . LYS A 1 112 ? 6.272 -8.637 10.409 1.00 88.75 112 LYS A O 1
ATOM 911 N N . LEU A 1 113 ? 5.054 -9.431 8.698 1.00 87.25 113 LEU A N 1
ATOM 912 C CA . LEU A 1 113 ? 3.794 -9.512 9.416 1.00 87.25 113 LEU A CA 1
ATOM 913 C C . LEU A 1 113 ? 2.954 -10.628 8.798 1.00 87.25 113 LEU A C 1
ATOM 915 O O . LEU A 1 113 ? 2.762 -10.646 7.591 1.00 87.25 113 LEU A O 1
ATOM 919 N N . ASN A 1 114 ? 2.410 -11.508 9.634 1.00 88.81 114 ASN A N 1
ATOM 920 C CA . ASN A 1 114 ? 1.501 -12.569 9.211 1.00 88.81 114 ASN A CA 1
ATOM 921 C C . ASN A 1 114 ? 0.057 -12.203 9.625 1.00 88.81 114 ASN A C 1
ATOM 923 O O . ASN A 1 114 ? -0.315 -12.429 10.784 1.00 88.81 114 ASN A O 1
ATOM 927 N N . PRO A 1 115 ? -0.728 -11.541 8.754 1.00 88.31 115 PRO A N 1
ATOM 928 C CA . PRO A 1 115 ? -2.069 -11.062 9.079 1.00 88.31 115 PRO A CA 1
ATOM 929 C C . PRO A 1 115 ? -3.091 -12.204 9.084 1.00 88.31 115 PRO A C 1
ATOM 931 O O . PRO A 1 115 ? -2.846 -13.293 8.574 1.00 88.31 115 PRO A O 1
ATOM 934 N N . SER A 1 116 ? -4.280 -11.949 9.633 1.00 86.56 116 SER A N 1
ATOM 935 C CA . SER A 1 116 ? -5.380 -12.914 9.539 1.00 86.56 116 SER A CA 1
ATOM 936 C C . SER A 1 116 ? -5.976 -12.991 8.145 1.00 86.56 116 SER A C 1
ATOM 938 O O . SER A 1 116 ? -6.381 -14.070 7.722 1.00 86.56 116 SER A O 1
ATOM 940 N N . ILE A 1 117 ? -6.065 -11.856 7.461 1.00 87.25 117 ILE A N 1
ATOM 941 C CA . ILE A 1 117 ? -6.592 -11.752 6.105 1.00 87.25 117 ILE A CA 1
ATOM 942 C C . ILE A 1 117 ? -5.553 -10.990 5.293 1.00 87.25 117 ILE A C 1
ATOM 944 O O .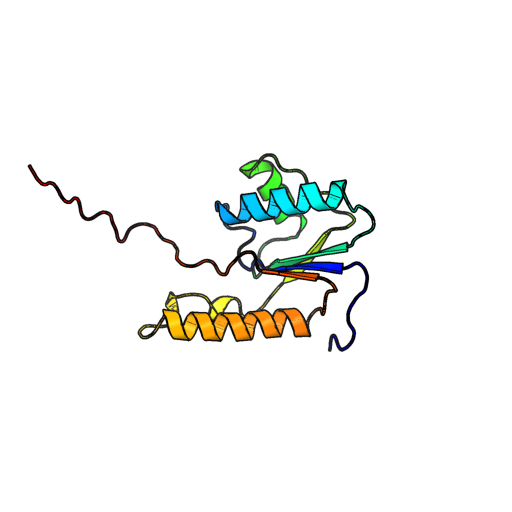 ILE A 1 117 ? -5.135 -9.905 5.695 1.00 87.25 117 ILE A O 1
ATOM 948 N N . PHE A 1 118 ? -5.131 -11.571 4.176 1.00 88.00 118 PHE A N 1
ATOM 949 C CA . PHE A 1 118 ? -4.199 -10.962 3.237 1.00 88.00 118 PHE A CA 1
ATOM 950 C C . PHE A 1 118 ? -4.942 -10.717 1.924 1.00 88.00 118 PHE A C 1
ATOM 952 O O . PHE A 1 118 ? -5.421 -11.663 1.304 1.00 88.00 118 PHE A O 1
ATOM 959 N N . ILE A 1 119 ? -5.082 -9.450 1.542 1.00 86.44 119 ILE A N 1
ATOM 960 C CA . ILE A 1 119 ? -5.731 -9.022 0.304 1.00 86.44 119 ILE A CA 1
ATOM 961 C C . ILE A 1 119 ? -4.651 -8.477 -0.619 1.00 86.44 119 ILE A C 1
ATOM 963 O O . ILE A 1 119 ? -4.062 -7.434 -0.336 1.00 86.44 119 ILE A O 1
ATOM 967 N N . ASP A 1 120 ? -4.419 -9.169 -1.726 1.00 82.44 120 ASP A N 1
ATOM 968 C CA . ASP A 1 120 ? -3.622 -8.652 -2.831 1.00 82.44 120 ASP A CA 1
ATOM 969 C C . ASP A 1 120 ? -4.538 -7.865 -3.774 1.00 82.44 120 ASP A C 1
ATOM 971 O O . ASP A 1 120 ? -5.483 -8.423 -4.330 1.00 82.44 120 ASP A O 1
ATOM 975 N N . SER A 1 121 ? -4.312 -6.554 -3.902 1.00 65.25 121 SER A N 1
ATOM 976 C CA . SER A 1 121 ? -5.056 -5.707 -4.846 1.00 65.25 121 SER A CA 1
ATOM 977 C C . SER A 1 121 ? -4.365 -5.580 -6.206 1.00 65.25 121 SER A C 1
ATOM 979 O O . SER A 1 121 ? -4.726 -4.714 -7.003 1.00 65.25 121 SER A O 1
ATOM 981 N N . GLY A 1 122 ? -3.431 -6.491 -6.484 1.00 58.16 122 GLY A N 1
ATOM 982 C CA . GLY A 1 122 ? -2.734 -6.625 -7.746 1.00 58.16 122 GLY A CA 1
ATOM 983 C C . GLY A 1 122 ? -1.365 -5.966 -7.685 1.00 58.16 122 GLY A C 1
ATOM 984 O O . GLY A 1 122 ? -1.220 -4.794 -7.322 1.00 58.16 122 GLY A O 1
ATOM 985 N N . LEU A 1 123 ? -0.353 -6.722 -8.116 1.00 51.00 123 LEU A N 1
ATOM 986 C CA . LEU A 1 123 ? 0.865 -6.151 -8.680 1.00 51.00 123 LEU A CA 1
ATOM 987 C C . LEU A 1 123 ? 0.461 -5.076 -9.700 1.00 51.00 123 LEU A C 1
ATOM 989 O O . LEU A 1 123 ? -0.512 -5.283 -10.430 1.00 51.00 123 LEU A O 1
ATOM 993 N N . PRO A 1 124 ? 1.168 -3.938 -9.790 1.00 48.47 124 PRO A N 1
ATOM 994 C CA . PRO A 1 124 ? 0.980 -3.050 -10.922 1.00 48.47 124 PRO A CA 1
ATOM 995 C C . PRO A 1 124 ? 1.454 -3.791 -12.171 1.00 48.47 124 PRO A C 1
ATOM 997 O O . PRO A 1 124 ? 2.616 -3.705 -12.566 1.00 48.47 124 PRO A O 1
ATOM 1000 N N . GLU A 1 125 ? 0.565 -4.547 -12.801 1.00 42.59 125 GLU A N 1
ATOM 1001 C CA . GLU A 1 125 ? 0.765 -4.923 -14.183 1.00 42.59 125 GLU A CA 1
ATOM 1002 C C . GLU A 1 125 ? 0.784 -3.630 -14.986 1.00 42.59 125 GLU A C 1
ATOM 1004 O O . GLU A 1 125 ? -0.236 -2.989 -15.224 1.00 42.59 125 GLU A O 1
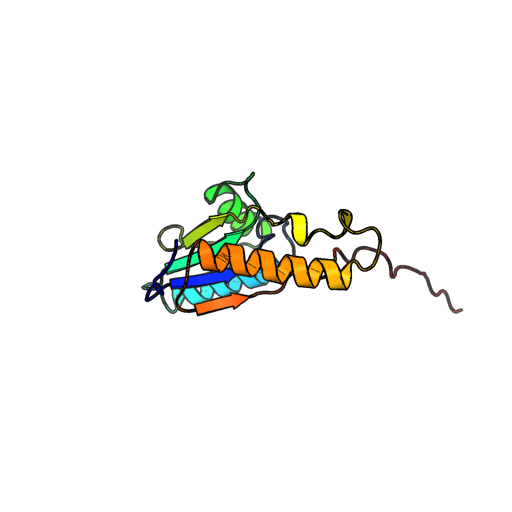ATOM 1009 N N . ALA A 1 126 ? 2.010 -3.265 -15.354 1.00 38.59 126 ALA A N 1
ATOM 1010 C CA . ALA A 1 126 ? 2.373 -2.273 -16.337 1.00 38.59 126 ALA A CA 1
ATOM 1011 C C . ALA A 1 126 ? 1.905 -0.836 -16.054 1.00 38.59 126 ALA A C 1
ATOM 1013 O O . ALA A 1 126 ? 0.732 -0.469 -16.042 1.00 38.59 126 ALA A O 1
ATOM 1014 N N . LYS A 1 127 ? 2.898 0.054 -16.016 1.00 34.97 127 LYS A N 1
ATOM 1015 C CA . LYS A 1 127 ? 2.760 1.391 -16.591 1.00 34.97 127 LYS A CA 1
ATOM 1016 C C . LYS A 1 127 ? 2.276 1.255 -18.049 1.00 34.97 127 LYS A C 1
ATOM 1018 O O . LYS A 1 127 ? 3.080 1.308 -18.972 1.00 34.97 127 LYS A O 1
ATOM 1023 N N . TRP A 1 128 ? 0.984 1.060 -18.290 1.00 34.25 128 TRP A N 1
ATOM 1024 C CA . TRP A 1 128 ? 0.410 1.179 -19.628 1.00 34.25 128 TRP A CA 1
ATOM 1025 C C . TRP A 1 128 ? 0.194 2.658 -19.949 1.00 34.25 128 TRP A C 1
ATOM 1027 O O . TRP A 1 128 ? -0.920 3.158 -19.856 1.00 34.25 128 TRP A O 1
ATOM 1037 N N . GLN A 1 129 ? 1.267 3.357 -20.330 1.00 30.47 129 GLN A N 1
ATOM 1038 C CA . GLN A 1 129 ? 1.222 4.544 -21.196 1.00 30.47 129 GLN A CA 1
ATOM 1039 C C . GLN A 1 129 ? 2.559 4.671 -21.960 1.00 30.47 129 GLN A C 1
ATOM 1041 O O . GLN A 1 129 ? 3.590 4.760 -21.295 1.00 30.47 129 GLN A O 1
ATOM 1046 N N . PRO A 1 130 ? 2.604 4.767 -23.308 1.00 36.12 130 PRO A N 1
ATOM 1047 C CA . PRO A 1 130 ? 1.668 4.331 -24.346 1.00 36.12 130 PRO A CA 1
ATOM 1048 C C . PRO A 1 130 ? 2.385 3.422 -25.381 1.00 36.12 130 PRO A C 1
ATOM 1050 O O . PRO A 1 130 ? 3.089 3.910 -26.258 1.00 36.12 130 PRO A O 1
ATOM 1053 N N . MET A 1 131 ? 2.201 2.098 -25.329 1.00 29.70 131 MET A N 1
ATOM 1054 C CA . MET A 1 131 ? 2.643 1.195 -26.419 1.00 29.70 131 MET A CA 1
ATOM 1055 C C . MET A 1 131 ? 1.505 0.769 -27.363 1.00 29.70 131 MET A C 1
ATOM 1057 O O . MET A 1 131 ? 1.737 0.011 -28.295 1.00 29.70 131 MET A O 1
ATOM 1061 N N . PHE A 1 132 ? 0.295 1.310 -27.175 1.00 30.61 132 PHE A N 1
ATOM 1062 C CA . PHE A 1 132 ? -0.846 1.122 -28.083 1.00 30.61 132 PHE A CA 1
ATOM 1063 C C . PHE A 1 132 ? -1.460 2.450 -28.556 1.00 30.61 132 PHE A C 1
ATOM 1065 O O . PHE A 1 132 ? -2.671 2.582 -28.693 1.00 30.61 132 PHE A O 1
ATOM 1072 N N . THR A 1 133 ? -0.626 3.447 -28.854 1.00 29.98 133 THR A N 1
ATOM 1073 C CA . THR A 1 133 ? -0.998 4.524 -29.788 1.00 29.98 133 THR A CA 1
ATOM 1074 C C . THR A 1 133 ? -0.249 4.343 -31.100 1.00 29.98 133 THR A C 1
ATOM 1076 O O . THR A 1 133 ? 0.437 5.245 -31.570 1.00 29.98 133 THR A O 1
ATOM 1079 N N . THR A 1 134 ? -0.388 3.175 -31.724 1.00 29.95 134 THR A N 1
ATOM 1080 C CA . THR A 1 134 ? -0.312 3.135 -33.182 1.00 29.95 134 THR A CA 1
ATOM 1081 C C . THR A 1 134 ? -1.674 3.610 -33.659 1.00 29.95 134 THR A C 1
ATOM 1083 O O . THR A 1 134 ? -2.669 2.898 -33.547 1.00 29.95 134 THR A O 1
ATOM 1086 N N . ARG A 1 135 ? -1.728 4.862 -34.121 1.00 27.45 135 ARG A N 1
ATOM 1087 C CA . ARG A 1 135 ? -2.797 5.347 -34.994 1.00 27.45 135 ARG A CA 1
ATOM 1088 C C . ARG A 1 135 ? -2.934 4.335 -36.133 1.00 27.45 135 ARG A C 1
ATOM 1090 O O . ARG A 1 135 ? -2.154 4.369 -37.079 1.00 27.45 135 ARG A O 1
ATOM 1097 N N . LEU A 1 136 ? -3.904 3.432 -36.042 1.00 28.00 136 LEU A N 1
ATOM 1098 C CA . LEU A 1 136 ? -4.426 2.758 -37.217 1.00 28.00 136 LEU A CA 1
ATOM 1099 C C . LEU A 1 136 ? -5.433 3.731 -37.832 1.00 28.00 136 LEU A C 1
ATOM 1101 O O . LEU A 1 136 ? -6.633 3.670 -37.580 1.00 28.00 136 LEU A O 1
ATOM 1105 N N . SER A 1 137 ? -4.913 4.715 -38.562 1.00 29.05 137 SER A N 1
ATOM 1106 C CA . SER A 1 137 ? -5.715 5.454 -39.527 1.00 29.05 137 SER A CA 1
ATOM 1107 C C . SER A 1 137 ? -5.950 4.512 -40.705 1.00 29.05 137 SER A C 1
ATOM 1109 O O . SER A 1 137 ? -5.125 4.417 -41.605 1.00 29.05 137 SER A O 1
ATOM 1111 N N . LEU A 1 138 ? -7.044 3.758 -40.636 1.00 30.31 138 LEU A N 1
ATOM 1112 C CA . LEU A 1 138 ? -7.720 3.201 -41.800 1.00 30.31 138 LEU A CA 1
ATOM 1113 C C . LEU A 1 138 ? -8.932 4.093 -42.065 1.00 30.31 138 LEU A C 1
ATOM 1115 O O . LEU A 1 138 ? -9.962 3.898 -41.429 1.00 30.31 138 LEU A O 1
ATOM 1119 N N . VAL A 1 139 ? -8.730 5.129 -42.880 1.00 38.28 139 VAL A N 1
ATOM 1120 C CA . VAL A 1 139 ? -9.450 5.498 -44.118 1.00 38.28 139 VAL A CA 1
ATOM 1121 C C . VAL A 1 139 ? -8.571 6.532 -44.815 1.00 38.28 139 VAL A C 1
ATOM 1123 O O . VAL A 1 139 ? -8.137 7.481 -44.121 1.00 38.28 139 VAL A O 1
#